Protein AF-A0A8S3Q5Y7-F1 (afdb_monomer_lite)

Sequence (179 aa):
MPSLPATKEDIELYYKTIIVAVQKADKETLPHKQFVKHIKPYWTKVVDLSHKTMQNKRSLWILNGKVHDRSDQFFADYKHAKRTFRNEMDKAYNEHIMNIANRMEESIDNDQRYVWSVLKSRRKQKTFCRELNLNGITHTNESEICEAWADHFESIFQFDSKLTNSANINLVKHEVNKI

pLDDT: mean 79.85, std 16.58, range [41.97, 98.12]

Organism: Mytilus edulis (NCBI:txid6550)

Radius of gyration: 30.97 Å; chains: 1; bounding box: 91×51×68 Å

Secondary structure (DSSP, 8-state):
-PPPPPPHHHHHHHHHHHHHHHHHHHHHHS-SS---TTS-TT--HHHHHHHHHHHHHHHHHHHTTT---TT-HHHHHHHHHHHHHHHHHHHHHHHHHHHHHHHHHHHTTT-HHHHHHHHHHHS--------EEETTEEE-SHHHHHHHHHHHHHHHHHHHHHHHHHHHHHHHHHHHT--

Structure (mmCIF, N/CA/C/O backbone):
data_AF-A0A8S3Q5Y7-F1
#
_entry.id   AF-A0A8S3Q5Y7-F1
#
loop_
_atom_site.group_PDB
_atom_site.id
_atom_site.type_symbol
_atom_site.label_atom_id
_atom_site.label_alt_id
_atom_site.label_comp_id
_atom_site.label_asym_id
_atom_site.label_entity_id
_atom_site.label_seq_id
_atom_site.pdbx_PDB_ins_code
_atom_site.Cartn_x
_atom_site.Cartn_y
_atom_site.Cartn_z
_atom_site.occupancy
_atom_site.B_iso_or_equiv
_atom_site.auth_seq_id
_atom_site.auth_comp_id
_atom_site.auth_asym_id
_atom_site.auth_atom_id
_atom_site.pdbx_PDB_model_num
ATOM 1 N N . MET A 1 1 ? 53.005 -15.159 40.718 1.00 45.38 1 MET A N 1
ATOM 2 C CA . MET A 1 1 ? 52.790 -15.957 39.494 1.00 45.38 1 MET A CA 1
ATOM 3 C C . MET A 1 1 ? 52.313 -15.006 38.403 1.00 45.38 1 MET A C 1
ATOM 5 O O . MET A 1 1 ? 51.176 -14.562 38.497 1.00 45.38 1 MET A O 1
ATOM 9 N N . PRO A 1 2 ? 53.180 -14.576 37.471 1.00 47.94 2 PRO A N 1
ATOM 10 C CA . PRO A 1 2 ? 52.787 -13.676 36.387 1.00 47.94 2 PRO A CA 1
ATOM 11 C C . PRO A 1 2 ? 51.872 -14.416 35.399 1.00 47.94 2 PRO A C 1
ATOM 13 O O . PRO A 1 2 ? 52.190 -15.526 34.978 1.00 47.94 2 PRO A O 1
ATOM 16 N N . SER A 1 3 ? 50.719 -13.828 35.074 1.00 60.50 3 SER A N 1
ATOM 17 C CA . SER A 1 3 ? 49.772 -14.373 34.097 1.00 60.50 3 SER A CA 1
ATOM 18 C C . SER A 1 3 ? 50.428 -14.461 32.721 1.00 60.50 3 SER A C 1
ATOM 20 O O . SER A 1 3 ? 50.963 -13.464 32.234 1.00 60.50 3 SER A O 1
ATOM 22 N N . LEU A 1 4 ? 50.384 -15.644 32.104 1.00 63.78 4 LEU A N 1
ATOM 23 C CA . LEU A 1 4 ? 50.840 -15.841 30.730 1.00 63.78 4 LEU A CA 1
ATOM 24 C C . LEU A 1 4 ? 50.075 -14.888 29.791 1.00 63.78 4 LEU A C 1
ATOM 26 O O . LEU A 1 4 ? 48.870 -14.698 29.979 1.00 63.78 4 LEU A O 1
ATOM 30 N N . PRO A 1 5 ? 50.751 -14.268 28.809 1.00 70.12 5 PRO A N 1
ATOM 31 C CA . PRO A 1 5 ? 50.088 -13.411 27.837 1.00 70.12 5 PRO A CA 1
ATOM 32 C C . PRO A 1 5 ? 49.097 -14.245 27.018 1.00 70.12 5 PRO A C 1
ATOM 34 O O . PRO A 1 5 ? 49.439 -15.340 26.573 1.00 70.12 5 PRO A O 1
ATOM 37 N N . ALA A 1 6 ? 47.874 -13.732 26.848 1.00 72.62 6 ALA A N 1
ATOM 38 C CA . ALA A 1 6 ? 46.832 -14.394 26.069 1.00 72.62 6 ALA A CA 1
ATOM 39 C C . ALA A 1 6 ? 47.361 -14.743 24.674 1.00 72.62 6 ALA A C 1
ATOM 41 O O . ALA A 1 6 ? 47.919 -13.883 23.981 1.00 72.62 6 ALA A O 1
ATOM 42 N N . THR A 1 7 ? 47.213 -16.006 24.280 1.00 84.69 7 THR A N 1
ATOM 43 C CA . THR A 1 7 ? 47.645 -16.449 22.957 1.00 84.69 7 THR A CA 1
ATOM 44 C C . THR A 1 7 ? 46.703 -15.885 21.896 1.00 84.69 7 THR A C 1
ATOM 46 O O . THR A 1 7 ? 45.576 -15.468 22.180 1.00 84.69 7 THR A O 1
ATOM 49 N N . LYS A 1 8 ? 47.162 -15.828 20.646 1.00 84.00 8 LYS A N 1
ATOM 50 C CA . LYS A 1 8 ? 46.342 -15.319 19.540 1.00 84.00 8 LYS A CA 1
ATOM 51 C C . LYS A 1 8 ? 45.070 -16.160 19.377 1.00 84.00 8 LYS A C 1
ATOM 53 O O . LYS A 1 8 ? 44.000 -15.622 19.098 1.00 84.00 8 LYS A O 1
ATOM 58 N N . GLU A 1 9 ? 45.189 -17.459 19.611 1.00 87.06 9 GLU A N 1
ATOM 59 C CA . GLU A 1 9 ? 44.105 -18.432 19.584 1.00 87.06 9 GLU A CA 1
ATOM 60 C C . GLU A 1 9 ? 43.045 -18.136 20.657 1.00 87.06 9 GLU A C 1
ATOM 62 O O . GLU A 1 9 ? 41.848 -18.206 20.369 1.00 87.06 9 GLU A O 1
ATOM 67 N N . ASP A 1 10 ? 43.463 -17.721 21.859 1.00 85.88 10 ASP A N 1
ATOM 68 C CA . ASP A 1 10 ? 42.548 -17.340 22.945 1.00 85.88 10 ASP A CA 1
ATOM 69 C C . ASP A 1 10 ? 41.733 -16.092 22.583 1.00 85.88 10 ASP A C 1
ATOM 71 O O . ASP A 1 10 ? 40.527 -16.020 22.839 1.00 85.88 10 ASP A O 1
ATOM 75 N N . ILE A 1 11 ? 42.375 -15.115 21.935 1.00 88.06 11 ILE A N 1
ATOM 76 C CA . ILE A 1 11 ? 41.724 -13.880 21.479 1.00 88.06 11 ILE A CA 1
ATOM 77 C C . ILE A 1 11 ? 40.699 -14.190 20.379 1.00 88.06 11 ILE A C 1
ATOM 79 O O . ILE A 1 11 ? 39.576 -13.679 20.413 1.00 88.06 11 ILE A O 1
ATOM 83 N N . GLU A 1 12 ? 41.043 -15.055 19.423 1.00 91.81 12 GLU A N 1
ATOM 84 C CA . GLU A 1 12 ? 40.123 -15.478 18.361 1.00 91.81 12 GLU A CA 1
ATOM 85 C C . GLU A 1 12 ? 38.926 -16.268 18.909 1.00 91.81 12 GLU A C 1
ATOM 87 O O . GLU A 1 12 ? 37.790 -16.074 18.459 1.00 91.81 12 GLU A O 1
ATOM 92 N N . LEU A 1 13 ? 39.152 -17.134 19.899 1.00 92.12 13 LEU A N 1
ATOM 93 C CA . LEU A 1 13 ? 38.094 -17.889 20.567 1.00 92.12 13 LEU A CA 1
ATOM 94 C C . LEU A 1 13 ? 37.147 -16.962 21.339 1.00 92.12 13 LEU A C 1
ATOM 96 O O . LEU A 1 13 ? 35.922 -17.104 21.252 1.00 92.12 13 LEU A O 1
ATOM 100 N N . TYR A 1 14 ? 37.697 -15.975 22.045 1.00 90.56 14 TYR A N 1
ATOM 101 C CA . TYR A 1 14 ? 36.917 -14.973 22.763 1.00 90.56 14 TYR A CA 1
ATOM 102 C C . TYR A 1 14 ? 36.058 -14.133 21.808 1.00 90.56 14 TYR A C 1
ATOM 104 O O . TYR A 1 14 ? 34.856 -13.967 22.026 1.00 90.56 14 TYR A O 1
ATOM 112 N N . TYR A 1 15 ? 36.633 -13.690 20.688 1.00 92.75 15 TYR A N 1
ATOM 113 C CA . TYR A 1 15 ? 35.912 -12.925 19.671 1.00 92.75 15 TYR A CA 1
ATOM 114 C C . TYR A 1 15 ? 34.752 -13.719 19.051 1.00 92.75 15 TYR A C 1
ATOM 116 O O . TYR A 1 15 ? 33.631 -13.215 18.947 1.00 92.75 15 TYR A O 1
ATOM 124 N N . LYS A 1 16 ? 34.978 -14.997 18.715 1.00 94.62 16 LYS A N 1
ATOM 125 C CA . LYS A 1 16 ? 33.915 -15.898 18.234 1.00 94.62 16 LYS A CA 1
ATOM 126 C C . LYS A 1 16 ? 32.803 -16.064 19.265 1.00 94.62 16 LYS A C 1
ATOM 128 O O . LYS A 1 16 ? 31.629 -16.050 18.901 1.00 94.62 16 LYS A O 1
ATOM 133 N N . THR A 1 17 ? 33.161 -16.178 20.539 1.00 94.88 17 THR A N 1
ATOM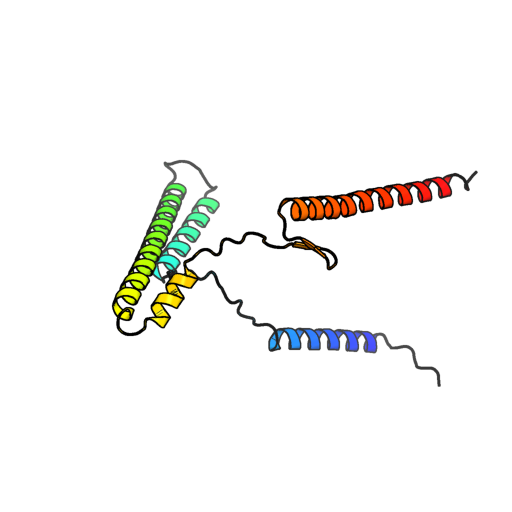 134 C CA . THR A 1 17 ? 32.196 -16.337 21.633 1.00 94.88 17 THR A CA 1
ATOM 135 C C . THR A 1 17 ? 31.299 -15.108 21.766 1.00 94.88 17 THR A C 1
ATOM 137 O O . THR A 1 17 ? 30.080 -15.253 21.868 1.00 94.88 17 THR A O 1
ATOM 140 N N . ILE A 1 18 ? 31.869 -13.901 21.674 1.00 93.56 18 ILE A N 1
ATOM 141 C CA . ILE A 1 18 ? 31.097 -12.650 21.673 1.00 93.56 18 ILE A CA 1
ATOM 142 C C . ILE A 1 18 ? 30.137 -12.610 20.482 1.00 93.56 18 ILE A C 1
ATOM 144 O O . ILE A 1 18 ? 28.954 -12.337 20.668 1.00 93.56 18 ILE A O 1
ATOM 148 N N . ILE A 1 19 ? 30.611 -12.921 19.271 1.00 95.25 19 ILE A N 1
ATOM 149 C CA . ILE A 1 19 ? 29.763 -12.912 18.069 1.00 95.25 19 ILE A CA 1
ATOM 150 C C . ILE A 1 19 ? 28.587 -13.877 18.223 1.00 95.25 19 ILE A C 1
ATOM 152 O O . ILE A 1 19 ? 27.448 -13.500 17.952 1.00 95.25 19 ILE A O 1
ATOM 156 N N . VAL A 1 20 ? 28.841 -15.104 18.682 1.00 96.12 20 VAL A N 1
ATOM 157 C CA . VAL A 1 20 ? 27.791 -16.111 18.879 1.00 96.12 20 VAL A CA 1
ATOM 158 C C . VAL A 1 20 ? 26.788 -15.655 19.937 1.00 96.12 20 VAL A C 1
ATOM 160 O O . VAL A 1 20 ? 25.584 -15.795 19.728 1.00 96.12 20 VAL A O 1
ATOM 163 N N . ALA A 1 21 ? 27.254 -15.075 21.045 1.00 92.62 21 ALA A N 1
ATOM 164 C CA . ALA A 1 21 ? 26.382 -14.560 22.096 1.00 92.62 21 ALA A CA 1
ATOM 165 C C . ALA A 1 21 ? 25.489 -13.416 21.590 1.00 92.62 21 ALA A C 1
ATOM 167 O O . ALA A 1 21 ? 24.285 -13.425 21.842 1.00 92.62 21 ALA A O 1
ATOM 168 N N . VAL A 1 22 ? 26.049 -12.480 20.818 1.00 91.12 22 VAL A N 1
ATOM 169 C CA . VAL A 1 22 ? 25.299 -11.369 20.213 1.00 91.12 22 VAL A CA 1
ATOM 170 C C . VAL A 1 22 ? 24.288 -11.881 19.189 1.00 91.12 22 VAL A C 1
ATOM 172 O O . VAL A 1 22 ? 23.128 -11.489 19.238 1.00 91.12 22 VAL A O 1
ATOM 175 N N . GLN A 1 23 ? 24.676 -12.802 18.304 1.00 92.56 23 GLN A N 1
ATOM 176 C CA . GLN A 1 23 ? 23.765 -13.397 17.316 1.00 92.56 23 GLN A CA 1
ATOM 177 C C . GLN A 1 23 ? 22.643 -14.211 17.966 1.00 92.56 23 GLN A C 1
ATOM 179 O O . GLN A 1 23 ? 21.524 -14.252 17.456 1.00 92.56 23 GLN A O 1
ATOM 184 N N . LYS A 1 24 ? 22.931 -14.885 19.082 1.00 92.19 24 LYS A N 1
ATOM 185 C CA . LYS A 1 24 ? 21.926 -15.609 19.858 1.00 92.19 24 LYS A CA 1
ATOM 186 C C . LYS A 1 24 ? 20.948 -14.640 20.523 1.00 92.19 24 LYS A C 1
ATOM 188 O O . LYS A 1 24 ? 19.743 -14.821 20.382 1.00 92.19 24 LYS A O 1
ATOM 193 N N . ALA A 1 25 ? 21.456 -13.589 21.167 1.00 88.44 25 ALA A N 1
ATOM 194 C CA . ALA A 1 25 ? 20.631 -12.552 21.775 1.00 88.44 25 ALA A CA 1
ATOM 195 C C . ALA A 1 25 ? 19.759 -11.835 20.733 1.00 88.44 25 ALA A C 1
ATOM 197 O O . ALA A 1 25 ? 18.569 -11.652 20.965 1.00 88.44 25 ALA A O 1
ATOM 198 N N . ASP A 1 26 ? 20.307 -11.504 19.563 1.00 86.88 26 ASP A N 1
ATOM 199 C CA . ASP A 1 26 ? 19.572 -10.926 18.432 1.00 86.88 26 ASP A CA 1
ATOM 200 C C . ASP A 1 26 ? 18.404 -11.825 17.997 1.00 86.88 26 ASP A C 1
ATOM 202 O O . ASP A 1 26 ? 17.258 -11.383 17.909 1.00 86.88 26 ASP A O 1
ATOM 206 N N . LYS A 1 27 ? 18.665 -13.128 17.830 1.00 83.12 27 LYS A N 1
ATOM 207 C CA . LYS A 1 27 ? 17.635 -14.108 17.463 1.00 83.12 27 LYS A CA 1
ATOM 208 C C . LYS A 1 27 ? 16.535 -14.256 18.513 1.00 83.12 27 LYS A C 1
ATOM 210 O O . LYS A 1 27 ? 15.379 -14.423 18.130 1.00 83.12 27 LYS A O 1
ATOM 215 N N . GLU A 1 28 ? 16.886 -14.236 19.794 1.00 86.94 28 GLU A N 1
ATOM 216 C CA . GLU A 1 28 ? 15.965 -14.534 20.899 1.00 86.94 28 GLU A CA 1
ATOM 217 C C . GLU A 1 28 ? 15.197 -13.306 21.405 1.00 86.94 28 GLU A C 1
ATOM 219 O O . GLU A 1 28 ? 14.054 -13.439 21.837 1.00 86.94 28 GLU A O 1
ATOM 224 N N . THR A 1 29 ? 15.801 -12.116 21.362 1.00 81.31 29 THR A N 1
ATOM 225 C CA . THR A 1 29 ? 15.253 -10.915 22.017 1.00 81.31 29 THR A CA 1
ATOM 226 C C . THR A 1 29 ? 14.661 -9.905 21.049 1.00 81.31 29 THR A C 1
ATOM 228 O O . THR A 1 29 ? 13.729 -9.190 21.426 1.00 81.31 29 THR A O 1
ATOM 231 N N . LEU A 1 30 ? 15.153 -9.835 19.807 1.00 73.56 30 LEU A N 1
ATOM 232 C CA . LEU A 1 30 ? 14.620 -8.875 18.854 1.00 73.56 30 LEU A CA 1
ATOM 233 C C . LEU A 1 30 ? 13.392 -9.452 18.140 1.00 73.56 30 LEU A C 1
ATOM 235 O O . LEU A 1 30 ? 13.442 -10.542 17.564 1.00 73.56 30 LEU A O 1
ATOM 239 N N . PRO A 1 31 ? 12.260 -8.729 18.128 1.00 70.31 31 PRO A N 1
ATOM 240 C CA . PRO A 1 31 ? 11.120 -9.118 17.321 1.00 70.31 31 PRO A CA 1
ATOM 241 C C . PRO A 1 31 ? 11.480 -9.007 15.830 1.00 70.31 31 PRO A C 1
ATOM 243 O O . PRO A 1 31 ? 11.449 -7.927 15.245 1.00 70.31 31 PRO A O 1
ATOM 246 N N . HIS A 1 32 ? 11.760 -10.148 15.186 1.00 65.81 32 HIS A N 1
ATOM 247 C CA . HIS A 1 32 ? 12.079 -10.240 13.745 1.00 65.81 32 HIS A CA 1
ATOM 248 C C . HIS A 1 32 ? 10.946 -9.781 12.823 1.00 65.81 32 HIS A C 1
ATOM 250 O O . HIS A 1 32 ? 11.147 -9.548 11.632 1.00 65.81 32 HIS A O 1
ATOM 256 N N . LYS A 1 33 ? 9.730 -9.652 13.360 1.00 62.78 33 LYS A N 1
ATOM 257 C CA . LYS A 1 33 ? 8.604 -9.025 12.673 1.00 62.78 33 LYS A CA 1
ATOM 258 C C . LYS A 1 33 ? 8.385 -7.648 13.271 1.00 62.78 33 LYS A C 1
ATOM 260 O O . LYS A 1 33 ? 7.814 -7.514 14.350 1.00 62.78 33 LYS A O 1
ATOM 265 N N . GLN A 1 34 ? 8.804 -6.624 12.535 1.00 59.00 34 GLN A N 1
ATOM 266 C CA . GLN A 1 34 ? 8.395 -5.259 12.829 1.00 59.00 34 GLN A CA 1
ATOM 267 C C . GLN A 1 34 ? 6.863 -5.198 12.825 1.00 59.00 34 GLN A C 1
ATOM 269 O O . GLN A 1 34 ? 6.215 -5.678 11.890 1.00 59.00 34 GLN A O 1
ATOM 274 N N . PHE A 1 35 ? 6.272 -4.607 13.866 1.00 52.03 35 PHE A N 1
ATOM 275 C CA . PHE A 1 35 ? 4.875 -4.195 13.819 1.00 52.03 35 PHE A CA 1
ATOM 276 C C . PHE A 1 35 ? 4.734 -3.205 12.668 1.00 52.03 35 PHE A C 1
ATOM 278 O O . PHE A 1 35 ? 5.153 -2.050 12.763 1.00 52.03 35 PHE A O 1
ATOM 285 N N . VAL A 1 36 ? 4.158 -3.655 11.556 1.00 58.44 36 VAL A N 1
ATOM 286 C CA . VAL A 1 36 ? 3.886 -2.763 10.439 1.00 58.44 36 VAL A CA 1
ATOM 287 C C . VAL A 1 36 ? 2.622 -1.990 10.789 1.00 58.44 36 VAL A C 1
ATOM 289 O O . VAL A 1 36 ? 1.528 -2.295 10.319 1.00 58.44 36 VAL A O 1
ATOM 292 N N . LYS A 1 37 ? 2.789 -0.938 11.600 1.00 47.25 37 LYS A N 1
ATOM 293 C CA . LYS A 1 37 ? 1.760 0.067 11.930 1.00 47.25 37 LYS A CA 1
ATOM 294 C C . LYS A 1 37 ? 1.043 0.609 10.681 1.00 47.25 37 LYS A C 1
ATOM 296 O O . LYS A 1 37 ? -0.024 1.206 10.777 1.00 47.25 37 LYS A O 1
ATOM 301 N N . HIS A 1 38 ? 1.658 0.414 9.516 1.00 51.25 38 HIS A N 1
ATOM 302 C CA . HIS A 1 38 ? 1.298 0.944 8.209 1.00 51.25 38 HIS A CA 1
ATOM 303 C C . HIS A 1 38 ? 0.769 -0.104 7.225 1.00 51.25 38 HIS A C 1
ATOM 305 O O . HIS A 1 38 ? 0.575 0.253 6.061 1.00 51.25 38 HIS A O 1
ATOM 311 N N . ILE A 1 39 ? 0.514 -1.361 7.629 1.00 62.56 39 ILE A N 1
ATOM 312 C CA . ILE A 1 39 ? -0.364 -2.212 6.814 1.00 62.56 39 ILE A CA 1
ATOM 313 C C . ILE A 1 39 ? -1.736 -1.586 6.966 1.00 62.56 39 ILE A C 1
ATOM 315 O O . ILE A 1 39 ? -2.469 -1.828 7.922 1.00 62.56 39 ILE A O 1
ATOM 319 N N . LYS A 1 40 ? -2.009 -0.667 6.042 1.00 76.50 40 LYS 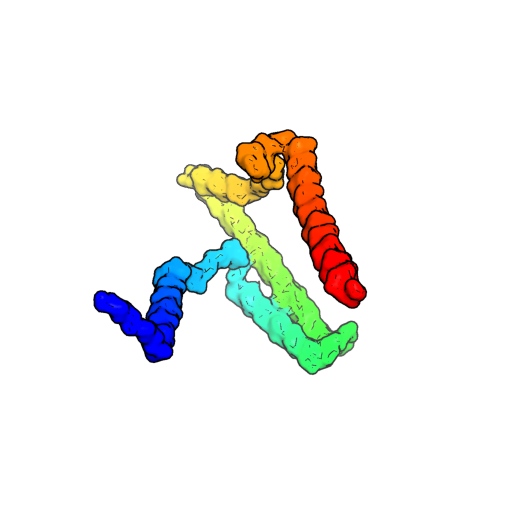A N 1
ATOM 320 C CA . LYS A 1 40 ? -3.309 -0.074 5.801 1.00 76.50 40 LYS A CA 1
ATOM 321 C C . LYS A 1 40 ? -4.314 -1.219 5.941 1.00 76.50 40 LYS A C 1
ATOM 323 O O . LYS A 1 40 ? -4.202 -2.169 5.174 1.00 76.50 40 LYS A O 1
ATOM 328 N N . PRO A 1 41 ? -5.244 -1.187 6.911 1.00 81.62 41 PRO A N 1
ATOM 329 C CA . PRO A 1 41 ? -6.159 -2.310 7.140 1.00 81.62 41 PRO A CA 1
ATOM 330 C C . PRO A 1 41 ? -6.987 -2.658 5.895 1.00 81.62 41 PRO A C 1
ATOM 332 O O . PRO A 1 41 ? -7.478 -3.768 5.745 1.00 81.62 41 PRO A O 1
ATOM 335 N N . TYR A 1 42 ? -7.098 -1.688 4.987 1.00 86.69 42 TYR A N 1
ATOM 336 C CA . TYR A 1 42 ? -7.701 -1.784 3.668 1.00 86.69 42 TYR A CA 1
ATOM 337 C C . TYR A 1 42 ? -6.763 -2.309 2.563 1.00 86.69 42 TYR A C 1
ATOM 339 O O . TYR A 1 42 ? -7.106 -2.247 1.387 1.00 86.69 42 TYR A O 1
ATOM 347 N N . TRP A 1 43 ? -5.569 -2.813 2.884 1.00 90.81 43 TRP A N 1
ATOM 348 C CA . TRP A 1 43 ? -4.668 -3.432 1.909 1.00 90.81 43 TRP A CA 1
ATOM 349 C C . TRP A 1 43 ? -5.159 -4.841 1.567 1.00 90.81 43 TRP A C 1
ATOM 351 O O . TRP A 1 43 ? -4.696 -5.848 2.103 1.00 90.81 43 TRP A O 1
ATOM 361 N N . THR A 1 44 ? -6.163 -4.906 0.699 1.00 91.25 44 THR A N 1
ATOM 362 C CA . THR A 1 44 ? -6.779 -6.161 0.266 1.00 91.25 44 THR A CA 1
ATOM 363 C C . THR A 1 44 ? -5.891 -6.907 -0.735 1.00 91.25 44 THR A C 1
ATOM 365 O O . THR A 1 44 ? -4.966 -6.347 -1.326 1.00 91.25 44 THR A O 1
ATOM 368 N N . LYS A 1 45 ? -6.201 -8.185 -0.996 1.00 92.69 45 LYS A N 1
ATOM 369 C CA . LYS A 1 45 ? -5.528 -8.968 -2.052 1.00 92.69 45 LYS A CA 1
ATOM 370 C C . LYS A 1 45 ? -5.655 -8.318 -3.439 1.00 92.69 45 LYS A C 1
ATOM 372 O O . LYS A 1 45 ? -4.756 -8.461 -4.259 1.00 92.69 45 LYS A O 1
ATOM 377 N N . VAL A 1 46 ? -6.748 -7.591 -3.689 1.00 94.75 46 VAL A N 1
ATOM 378 C CA . VAL A 1 46 ? -6.988 -6.861 -4.947 1.00 94.75 46 VAL A CA 1
ATOM 379 C C . VAL A 1 46 ? -6.029 -5.674 -5.076 1.00 94.75 46 VAL A C 1
ATOM 381 O O . VAL A 1 46 ? -5.387 -5.490 -6.113 1.00 94.75 46 VAL A O 1
ATOM 384 N N . VAL A 1 47 ? -5.859 -4.911 -3.994 1.00 94.75 47 VAL A N 1
ATOM 385 C CA . VAL A 1 47 ? -4.869 -3.829 -3.915 1.00 94.75 47 VAL A CA 1
ATOM 386 C C . VAL A 1 47 ? -3.451 -4.377 -4.094 1.00 94.75 47 VAL A C 1
ATOM 388 O O . VAL A 1 47 ? -2.674 -3.824 -4.869 1.00 94.75 47 VAL A O 1
ATOM 391 N N . ASP A 1 48 ? -3.119 -5.499 -3.453 1.00 94.12 48 ASP A N 1
ATOM 392 C CA . ASP A 1 48 ? -1.806 -6.136 -3.599 1.00 94.12 48 ASP A CA 1
ATOM 393 C C . ASP A 1 48 ? -1.532 -6.596 -5.042 1.00 94.12 48 ASP A C 1
ATOM 395 O O . ASP A 1 48 ? -0.465 -6.330 -5.602 1.00 94.12 48 ASP A O 1
ATOM 399 N N . LEU A 1 49 ? -2.516 -7.232 -5.685 1.00 97.06 49 LEU A N 1
ATOM 400 C CA . LEU A 1 49 ? -2.416 -7.671 -7.076 1.00 97.06 49 LEU A CA 1
ATOM 401 C C . LEU A 1 49 ? -2.234 -6.487 -8.036 1.00 97.06 49 LEU A C 1
ATOM 403 O O . LEU A 1 49 ? -1.372 -6.525 -8.920 1.00 97.06 49 LEU A O 1
ATOM 407 N N . SER A 1 50 ? -3.015 -5.419 -7.859 1.00 96.88 50 SER A N 1
ATOM 408 C CA . SER A 1 50 ? -2.898 -4.213 -8.687 1.00 96.88 50 SER A CA 1
ATOM 409 C C . SER A 1 50 ? -1.570 -3.481 -8.457 1.00 96.88 50 SER A C 1
ATOM 411 O O . SER A 1 50 ? -0.962 -3.009 -9.420 1.00 96.88 50 SER A O 1
ATOM 413 N N . HIS A 1 51 ? -1.051 -3.470 -7.225 1.00 96.88 51 HIS A N 1
ATOM 414 C CA . HIS A 1 51 ? 0.274 -2.943 -6.900 1.00 96.88 51 HIS A CA 1
ATOM 415 C C . HIS A 1 51 ? 1.388 -3.719 -7.615 1.00 96.88 51 HIS A C 1
ATOM 417 O O . HIS A 1 51 ? 2.215 -3.112 -8.299 1.00 96.88 51 HIS A O 1
ATOM 423 N N . LYS A 1 52 ? 1.379 -5.056 -7.531 1.00 97.25 52 LYS A N 1
ATOM 424 C CA . LYS A 1 52 ? 2.330 -5.927 -8.247 1.00 97.25 52 LYS A CA 1
ATOM 425 C C . LYS A 1 52 ? 2.260 -5.716 -9.757 1.00 97.25 52 LYS A C 1
ATOM 427 O O . LYS A 1 52 ? 3.286 -5.566 -10.413 1.00 97.25 52 LYS A O 1
ATOM 432 N N . THR A 1 53 ? 1.050 -5.616 -10.303 1.00 98.06 53 THR A N 1
ATOM 433 C CA . THR A 1 53 ? 0.833 -5.339 -11.730 1.00 98.06 53 THR A CA 1
ATOM 434 C C . THR A 1 53 ? 1.432 -3.991 -12.135 1.00 98.06 53 THR A C 1
ATOM 436 O O . THR A 1 53 ? 2.163 -3.909 -13.122 1.00 98.06 53 THR A O 1
ATOM 439 N N . MET A 1 54 ? 1.190 -2.935 -11.351 1.00 98.06 54 MET A N 1
ATOM 440 C CA . MET A 1 54 ? 1.785 -1.615 -11.574 1.00 98.06 54 MET A CA 1
ATOM 441 C C . MET A 1 54 ? 3.317 -1.666 -11.519 1.00 98.06 54 MET A C 1
ATOM 443 O O . MET A 1 54 ? 3.969 -1.068 -12.377 1.00 98.06 54 MET A O 1
ATOM 447 N N . GLN A 1 55 ? 3.899 -2.368 -10.542 1.00 98.00 55 GLN A N 1
ATOM 448 C CA . GLN A 1 55 ? 5.351 -2.527 -10.438 1.00 98.00 55 GLN A CA 1
ATOM 449 C C . GLN A 1 55 ? 5.932 -3.250 -11.655 1.00 98.00 55 GLN A C 1
ATOM 451 O O . GLN A 1 55 ? 6.883 -2.751 -12.250 1.00 98.00 55 GLN A O 1
ATOM 456 N N . ASN A 1 56 ? 5.313 -4.347 -12.092 1.00 98.12 56 ASN A N 1
ATOM 457 C CA . ASN A 1 56 ? 5.747 -5.093 -13.273 1.00 98.12 56 ASN A CA 1
ATOM 458 C C . ASN A 1 56 ? 5.714 -4.222 -14.535 1.00 98.12 56 ASN A C 1
ATOM 460 O O . ASN A 1 56 ? 6.699 -4.153 -15.269 1.00 98.12 56 ASN A O 1
ATOM 464 N N . LYS A 1 57 ? 4.615 -3.490 -14.763 1.00 97.88 57 LYS A N 1
ATOM 465 C CA . LYS A 1 57 ? 4.504 -2.569 -15.905 1.00 97.88 57 LYS A CA 1
ATOM 466 C C . LYS A 1 57 ? 5.513 -1.421 -15.824 1.00 97.88 57 LYS A C 1
ATOM 468 O O . LYS A 1 57 ? 6.075 -1.038 -16.845 1.00 97.88 57 LYS A O 1
ATOM 473 N N . ARG A 1 58 ? 5.809 -0.914 -14.621 1.00 97.62 58 ARG A N 1
ATOM 474 C CA . ARG A 1 58 ? 6.874 0.080 -14.411 1.00 97.62 58 ARG A CA 1
ATOM 475 C C . ARG A 1 58 ? 8.244 -0.479 -14.790 1.00 97.62 58 ARG A C 1
ATOM 477 O O . ARG A 1 58 ? 9.010 0.227 -15.437 1.00 97.62 58 ARG A O 1
ATOM 484 N N . SER A 1 59 ? 8.553 -1.711 -14.394 1.00 97.88 59 SER A N 1
ATOM 485 C CA . SER A 1 59 ? 9.818 -2.368 -14.739 1.00 97.88 59 SER A CA 1
ATOM 486 C C . SER A 1 59 ? 9.959 -2.552 -16.247 1.00 97.88 59 SER A C 1
ATOM 488 O O . SER A 1 59 ? 10.999 -2.205 -16.795 1.00 97.88 59 SER A O 1
ATOM 490 N N . LEU A 1 60 ? 8.900 -2.997 -16.934 1.00 97.25 60 LEU A N 1
ATOM 491 C CA . LEU A 1 60 ? 8.891 -3.103 -18.397 1.00 97.25 60 LEU A CA 1
ATOM 492 C C . LEU A 1 60 ? 9.109 -1.746 -19.074 1.00 97.25 60 LEU A C 1
ATOM 494 O O . LEU A 1 60 ? 9.921 -1.645 -19.985 1.00 97.25 60 LEU A O 1
ATOM 498 N N . TRP A 1 61 ? 8.449 -0.687 -18.605 1.00 97.44 61 TRP A N 1
ATOM 499 C CA . TRP A 1 61 ? 8.664 0.662 -19.132 1.00 97.44 61 TRP A CA 1
ATOM 500 C C . TRP A 1 61 ? 10.106 1.157 -18.940 1.00 97.44 61 TRP A C 1
ATOM 502 O O . TRP A 1 61 ? 10.677 1.759 -19.845 1.00 97.44 61 TRP A O 1
ATOM 512 N N . ILE A 1 62 ? 10.726 0.864 -17.793 1.00 96.81 62 ILE A N 1
ATOM 513 C CA . ILE A 1 62 ? 12.134 1.207 -17.538 1.00 96.81 62 ILE A CA 1
ATOM 514 C C . ILE A 1 62 ? 13.072 0.419 -18.456 1.00 96.81 62 ILE A C 1
ATOM 516 O O . ILE A 1 62 ? 13.988 1.009 -19.020 1.00 96.81 62 ILE A O 1
ATOM 520 N N . LEU A 1 63 ? 12.830 -0.884 -18.630 1.00 96.12 63 LEU A N 1
ATOM 521 C CA . LEU A 1 63 ? 13.614 -1.736 -19.531 1.00 96.12 63 LEU A CA 1
ATOM 522 C C . LEU A 1 63 ? 13.555 -1.244 -20.984 1.00 96.12 63 LEU A C 1
ATOM 524 O O . LEU A 1 63 ? 14.552 -1.318 -21.689 1.00 96.12 63 LEU A O 1
ATOM 528 N N . ASN A 1 64 ? 12.426 -0.671 -21.402 1.00 93.62 64 ASN A N 1
ATOM 529 C CA . ASN A 1 64 ? 12.239 -0.084 -22.732 1.00 93.62 64 ASN A CA 1
ATOM 530 C C . ASN A 1 64 ? 12.720 1.377 -22.831 1.00 93.62 64 ASN A C 1
ATOM 532 O O . ASN A 1 64 ? 12.232 2.152 -23.647 1.00 93.62 64 ASN A O 1
ATOM 536 N N . GLY A 1 65 ? 13.664 1.791 -21.982 1.00 94.88 65 GLY A N 1
ATOM 537 C CA . GLY A 1 65 ? 14.299 3.107 -22.079 1.00 94.88 65 GLY A CA 1
ATOM 538 C C . GLY A 1 65 ? 13.485 4.258 -21.491 1.00 94.88 65 GLY A C 1
ATOM 539 O O . GLY A 1 65 ? 13.871 5.414 -21.653 1.00 94.88 65 GLY A O 1
ATOM 540 N N . LYS A 1 66 ? 12.391 3.968 -20.768 1.00 92.19 66 LYS A N 1
ATOM 541 C CA . LYS A 1 66 ? 11.599 4.970 -20.039 1.00 92.19 66 LYS A CA 1
ATOM 542 C C . LYS A 1 66 ? 11.110 6.101 -20.959 1.00 92.19 66 LYS A C 1
ATOM 544 O O . LYS A 1 66 ? 11.125 7.276 -20.592 1.00 92.19 66 LYS A O 1
ATOM 549 N N . VAL A 1 67 ? 10.682 5.749 -22.167 1.00 94.00 67 VAL A N 1
ATOM 550 C CA . VAL A 1 67 ? 10.201 6.721 -23.154 1.00 94.00 67 VAL A CA 1
ATOM 551 C C . VAL A 1 67 ? 8.938 7.407 -22.623 1.00 94.00 67 VAL A C 1
ATOM 553 O O . VAL A 1 67 ? 8.057 6.772 -22.050 1.00 94.00 67 VAL A O 1
ATOM 556 N N . HIS A 1 68 ? 8.870 8.730 -22.751 1.00 90.56 68 HIS A N 1
ATOM 557 C CA . HIS A 1 68 ? 7.785 9.558 -22.212 1.00 90.56 68 HIS A CA 1
ATOM 558 C C . HIS A 1 68 ? 6.784 9.988 -23.296 1.00 90.56 68 HIS A C 1
ATOM 560 O O . HIS A 1 68 ? 6.205 11.072 -23.221 1.00 90.56 68 HIS A O 1
ATOM 566 N N . ASP A 1 69 ? 6.588 9.141 -24.301 1.00 90.44 69 ASP A N 1
ATOM 567 C CA . ASP A 1 69 ? 5.677 9.395 -25.409 1.00 90.44 69 ASP A CA 1
ATOM 568 C C . ASP A 1 69 ? 4.315 8.730 -25.162 1.00 90.44 69 ASP A C 1
ATOM 570 O O . ASP A 1 69 ? 4.230 7.635 -24.612 1.00 90.44 69 ASP A O 1
ATOM 574 N N . ARG A 1 70 ? 3.227 9.394 -25.558 1.00 82.75 70 ARG A N 1
ATOM 575 C CA . ARG A 1 70 ? 1.868 8.848 -25.426 1.00 82.75 70 ARG A CA 1
ATOM 576 C C . ARG A 1 70 ? 1.584 7.735 -26.432 1.00 82.75 70 ARG A C 1
ATOM 578 O O . ARG A 1 70 ? 0.692 6.937 -26.161 1.00 82.75 70 ARG A O 1
ATOM 585 N N . SER A 1 71 ? 2.320 7.681 -27.541 1.00 90.00 71 SER A N 1
ATOM 586 C CA . SER A 1 71 ? 2.275 6.570 -28.500 1.00 90.00 71 SER A CA 1
ATOM 587 C C . SER A 1 71 ? 2.977 5.313 -27.993 1.00 90.00 71 SER A C 1
ATOM 589 O O . SER A 1 71 ? 2.716 4.231 -28.513 1.00 90.00 71 SER A O 1
ATOM 591 N N . ASP A 1 72 ? 3.865 5.435 -27.000 1.00 93.25 72 ASP A N 1
ATOM 592 C CA . ASP A 1 72 ? 4.587 4.287 -26.461 1.00 93.25 72 ASP A CA 1
ATOM 593 C C . ASP A 1 72 ? 3.662 3.407 -25.608 1.00 93.25 72 ASP A C 1
ATOM 595 O O . ASP A 1 72 ? 3.118 3.829 -24.579 1.00 93.25 72 ASP A O 1
ATOM 599 N N . GLN A 1 73 ? 3.524 2.147 -26.022 1.00 95.44 73 GLN A N 1
ATOM 600 C CA . GLN A 1 73 ? 2.660 1.178 -25.359 1.00 95.44 73 GLN A CA 1
ATOM 601 C C . GLN A 1 73 ? 3.117 0.902 -23.922 1.00 95.44 73 GLN A C 1
ATOM 603 O O . GLN A 1 73 ? 2.279 0.767 -23.029 1.00 95.44 73 GLN A O 1
ATOM 608 N N . PHE A 1 74 ? 4.429 0.854 -23.657 1.00 95.94 74 PHE A N 1
ATOM 609 C CA . PHE A 1 74 ? 4.939 0.558 -22.315 1.00 95.94 74 PHE A CA 1
ATOM 610 C C . PHE A 1 74 ? 4.649 1.695 -21.333 1.00 95.94 74 PHE A C 1
ATOM 612 O O . PHE A 1 74 ? 4.240 1.447 -20.190 1.00 95.94 74 PHE A O 1
ATOM 619 N N . PHE A 1 75 ? 4.802 2.945 -21.776 1.00 95.88 75 PHE A N 1
ATOM 620 C CA . PHE A 1 75 ? 4.397 4.113 -21.006 1.00 95.88 75 PHE A CA 1
ATOM 621 C C . PHE A 1 75 ? 2.886 4.126 -20.746 1.00 95.88 75 PHE A C 1
ATOM 623 O O . PHE A 1 75 ? 2.468 4.285 -19.592 1.00 95.88 75 PHE A O 1
ATOM 630 N N . ALA A 1 76 ? 2.063 3.922 -21.778 1.00 96.25 76 ALA A N 1
ATOM 631 C CA . ALA A 1 76 ? 0.606 3.900 -21.656 1.00 96.25 76 ALA A CA 1
ATOM 632 C C . ALA A 1 76 ? 0.128 2.817 -20.670 1.00 96.25 76 ALA A C 1
ATOM 634 O O . ALA A 1 76 ? -0.629 3.119 -19.739 1.00 96.25 76 ALA A O 1
ATOM 635 N N . ASP A 1 77 ? 0.649 1.595 -20.797 1.00 96.50 77 ASP A N 1
ATOM 636 C CA . ASP A 1 77 ? 0.363 0.460 -19.916 1.00 96.50 77 ASP A CA 1
ATOM 637 C C . ASP A 1 77 ? 0.702 0.761 -18.455 1.00 96.50 77 ASP A C 1
ATOM 639 O O . ASP A 1 77 ? -0.102 0.519 -17.550 1.00 96.50 77 ASP A O 1
ATOM 643 N N . TYR A 1 78 ? 1.893 1.311 -18.200 1.00 97.44 78 TYR A N 1
ATOM 644 C CA . TYR A 1 78 ? 2.301 1.687 -16.851 1.00 97.44 78 TYR A CA 1
ATOM 645 C C . TYR A 1 78 ? 1.387 2.775 -16.275 1.00 97.44 78 TYR A C 1
ATOM 647 O O . TYR A 1 78 ? 0.961 2.688 -15.118 1.00 97.44 78 TYR A O 1
ATOM 655 N N . LYS A 1 79 ? 1.048 3.801 -17.061 1.00 97.00 79 LYS A N 1
ATOM 656 C CA . LYS A 1 79 ? 0.159 4.884 -16.619 1.00 97.00 79 LYS A CA 1
ATOM 657 C C . LYS A 1 79 ? -1.247 4.376 -16.320 1.00 97.00 79 LYS A C 1
ATOM 659 O O . LYS A 1 79 ? -1.827 4.818 -15.323 1.00 97.00 79 LYS A O 1
ATOM 664 N N . HIS A 1 80 ? -1.759 3.450 -17.126 1.00 97.38 80 HIS A N 1
ATOM 665 C CA . HIS A 1 80 ? -3.025 2.775 -16.878 1.00 97.38 80 HIS A CA 1
ATOM 666 C C . HIS A 1 80 ? -2.962 1.964 -15.579 1.00 97.38 80 HIS A C 1
ATOM 668 O O . HIS A 1 80 ? -3.733 2.235 -14.662 1.00 97.38 80 HIS A O 1
ATOM 674 N N . ALA A 1 81 ? -1.974 1.075 -15.427 1.00 97.81 81 ALA A N 1
ATOM 675 C CA . ALA A 1 81 ? -1.805 0.261 -14.221 1.00 97.81 81 ALA A CA 1
ATOM 676 C C . ALA A 1 81 ? -1.646 1.113 -12.948 1.00 97.81 81 ALA A C 1
ATOM 678 O O . ALA A 1 81 ? -2.224 0.803 -11.908 1.00 97.81 81 ALA A O 1
ATOM 679 N N . LYS A 1 82 ? -0.931 2.244 -13.030 1.00 97.56 82 LYS A N 1
ATOM 680 C CA . LYS A 1 82 ? -0.812 3.213 -11.929 1.00 97.56 82 LYS A CA 1
ATOM 681 C C . LYS A 1 82 ? -2.146 3.876 -11.585 1.00 97.56 82 LYS A C 1
ATOM 683 O O . LYS A 1 82 ? -2.395 4.177 -10.419 1.00 97.56 82 LYS A O 1
ATOM 688 N N . ARG A 1 83 ? -2.996 4.165 -12.576 1.00 98.00 83 ARG A N 1
ATOM 689 C CA . ARG A 1 83 ? -4.349 4.685 -12.333 1.00 98.00 83 ARG A CA 1
ATOM 690 C C . ARG A 1 83 ? -5.218 3.615 -11.677 1.00 98.00 83 ARG A C 1
ATOM 692 O O . ARG A 1 83 ? -5.810 3.918 -10.651 1.00 98.00 83 ARG A O 1
ATOM 699 N N . THR A 1 84 ? -5.220 2.391 -12.197 1.00 97.88 84 THR A N 1
ATOM 700 C CA . THR A 1 84 ? -5.963 1.263 -11.620 1.00 97.88 84 THR A CA 1
ATOM 701 C C . THR A 1 84 ? -5.584 1.027 -10.162 1.00 97.88 84 THR A C 1
ATOM 703 O O . THR A 1 84 ? -6.463 1.009 -9.313 1.00 97.88 84 THR A O 1
ATOM 706 N N . PHE A 1 85 ? -4.287 0.957 -9.844 1.00 97.62 85 PHE A N 1
ATOM 707 C CA . PHE A 1 85 ? -3.825 0.801 -8.461 1.00 97.62 85 PHE A CA 1
ATOM 708 C C . PHE A 1 85 ? -4.347 1.910 -7.532 1.00 97.62 85 PHE A C 1
ATOM 710 O O . PHE A 1 85 ? -4.784 1.623 -6.422 1.00 97.62 85 PHE A O 1
ATOM 717 N N . ARG A 1 86 ? -4.342 3.175 -7.977 1.00 96.81 86 ARG A N 1
ATOM 718 C CA . ARG A 1 86 ? -4.897 4.282 -7.177 1.00 96.81 86 ARG A CA 1
ATOM 719 C C . ARG A 1 86 ? -6.399 4.135 -6.953 1.00 96.81 86 ARG A C 1
ATOM 721 O O . ARG A 1 86 ? -6.844 4.287 -5.826 1.00 96.81 86 ARG A O 1
ATOM 728 N N . ASN A 1 87 ? -7.148 3.778 -7.992 1.00 97.38 87 ASN A N 1
ATOM 729 C CA . ASN A 1 87 ? -8.590 3.580 -7.877 1.00 97.38 87 ASN A CA 1
ATOM 730 C C . ASN A 1 87 ? -8.929 2.433 -6.909 1.00 97.38 87 ASN A C 1
ATOM 732 O O . ASN A 1 87 ? -9.817 2.586 -6.078 1.00 97.38 87 ASN A O 1
ATOM 736 N N . GLU A 1 88 ? -8.202 1.312 -6.975 1.00 96.69 88 GLU A N 1
ATOM 737 C CA . GLU A 1 88 ? -8.382 0.189 -6.041 1.00 96.69 88 GLU A CA 1
ATOM 738 C C . GLU A 1 88 ? -8.004 0.569 -4.604 1.00 96.69 88 GLU A C 1
ATOM 740 O O . GLU A 1 88 ? -8.681 0.178 -3.657 1.00 96.69 88 GLU A O 1
ATOM 745 N N . MET A 1 89 ? -6.955 1.377 -4.427 1.00 94.62 89 MET A N 1
ATOM 746 C CA . MET A 1 89 ? -6.577 1.928 -3.122 1.00 94.62 89 MET A CA 1
ATOM 747 C C . MET A 1 89 ? -7.670 2.820 -2.530 1.00 94.62 89 MET A C 1
ATOM 749 O O . MET A 1 89 ? -8.003 2.668 -1.353 1.00 94.62 89 MET A O 1
ATOM 753 N N . ASP A 1 90 ? -8.223 3.731 -3.330 1.00 94.88 90 ASP A N 1
ATOM 754 C CA . ASP A 1 90 ? -9.282 4.646 -2.901 1.00 94.88 90 ASP A CA 1
ATOM 755 C C . ASP A 1 90 ? -10.567 3.876 -2.584 1.00 94.88 90 ASP A C 1
ATOM 757 O O . ASP A 1 90 ? -11.196 4.108 -1.551 1.00 94.88 90 ASP A O 1
ATOM 761 N N . LYS A 1 91 ? -10.920 2.896 -3.423 1.00 95.81 91 LYS A N 1
ATOM 762 C CA . LYS A 1 91 ? -12.057 2.002 -3.198 1.00 95.81 91 LYS A CA 1
ATOM 763 C C . LYS A 1 91 ? -11.911 1.233 -1.888 1.00 95.81 91 LYS A C 1
ATOM 765 O O . LYS A 1 91 ? -12.798 1.314 -1.043 1.00 95.81 91 LYS A O 1
ATOM 770 N N . ALA A 1 92 ? -10.787 0.550 -1.683 1.00 94.88 92 ALA A N 1
ATOM 771 C CA . ALA A 1 92 ? -10.569 -0.241 -0.478 1.00 94.88 92 ALA A CA 1
ATOM 772 C C . ALA A 1 92 ? -10.543 0.633 0.787 1.00 94.88 92 ALA A C 1
ATOM 774 O O . ALA A 1 92 ? -11.060 0.237 1.834 1.00 94.88 92 ALA A O 1
ATOM 775 N N . TYR A 1 93 ? -9.973 1.839 0.700 1.00 92.38 93 TYR A N 1
ATOM 776 C CA . TYR A 1 93 ? -10.034 2.813 1.786 1.00 92.38 93 TYR A CA 1
ATOM 777 C C . TYR A 1 93 ? -11.480 3.197 2.115 1.00 92.38 93 TYR A C 1
ATOM 779 O O . TYR 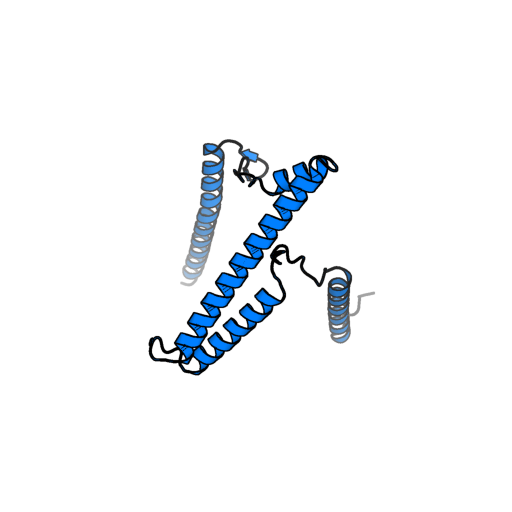A 1 93 ? -11.878 3.108 3.275 1.00 92.38 93 TYR A O 1
ATOM 787 N N . ASN A 1 94 ? -12.272 3.575 1.110 1.00 93.00 94 ASN A N 1
ATOM 788 C CA . ASN A 1 94 ? -13.665 3.973 1.298 1.00 93.00 94 ASN A CA 1
ATOM 789 C C . ASN A 1 94 ? -14.507 2.833 1.880 1.00 93.00 94 ASN A C 1
ATOM 791 O O . ASN A 1 94 ? -15.224 3.054 2.852 1.00 93.00 94 ASN A O 1
ATOM 795 N N . GLU A 1 95 ? -14.356 1.612 1.364 1.00 94.38 95 GLU A N 1
ATOM 796 C CA . GLU A 1 95 ? -15.010 0.413 1.903 1.00 94.38 95 GLU A CA 1
ATOM 797 C C . GLU A 1 95 ? -14.639 0.184 3.370 1.00 94.38 95 GLU A C 1
ATOM 799 O O . GLU A 1 95 ? -15.500 -0.072 4.206 1.00 94.38 95 GLU A O 1
ATOM 804 N N . HIS A 1 96 ? -13.364 0.330 3.725 1.00 91.94 96 HIS A N 1
ATOM 805 C CA . HIS A 1 96 ? -12.930 0.195 5.110 1.00 91.94 96 HIS A CA 1
ATOM 806 C C . HIS A 1 96 ? -13.523 1.273 6.025 1.00 91.94 96 HIS A C 1
ATOM 808 O O . HIS A 1 96 ? -13.928 0.969 7.147 1.00 91.94 96 HIS A O 1
ATOM 814 N N . ILE A 1 97 ? -13.601 2.524 5.563 1.00 89.06 97 ILE A N 1
ATOM 815 C CA . ILE A 1 97 ? -14.219 3.610 6.329 1.00 89.06 97 ILE A CA 1
ATOM 816 C C . ILE A 1 97 ? -15.722 3.378 6.498 1.00 89.06 97 ILE A C 1
ATOM 818 O O . ILE A 1 97 ? -16.209 3.537 7.618 1.00 89.06 97 ILE A O 1
ATOM 822 N N . MET A 1 98 ? -16.424 2.965 5.440 1.00 92.00 98 MET A N 1
ATOM 823 C CA . MET A 1 98 ? -17.843 2.598 5.487 1.00 92.00 98 MET A CA 1
ATOM 824 C C . MET A 1 98 ? -18.084 1.433 6.449 1.00 92.00 98 MET A C 1
ATOM 826 O O . MET A 1 98 ? -18.941 1.529 7.317 1.00 92.00 98 MET A O 1
ATOM 830 N N . ASN A 1 99 ? -17.263 0.384 6.392 1.00 90.56 99 ASN A N 1
ATOM 831 C CA . ASN A 1 99 ? -17.368 -0.752 7.308 1.00 90.56 99 ASN A CA 1
ATOM 832 C C . ASN A 1 99 ? -17.154 -0.347 8.772 1.00 90.56 99 ASN A C 1
ATOM 834 O O . ASN A 1 99 ? -17.817 -0.877 9.657 1.00 90.56 99 ASN A O 1
ATOM 838 N N . ILE A 1 100 ? -16.243 0.592 9.052 1.00 87.62 100 ILE A N 1
ATOM 839 C CA . ILE A 1 100 ? -16.096 1.137 10.409 1.00 87.62 100 ILE A CA 1
ATOM 840 C C . ILE A 1 100 ? -17.349 1.917 10.822 1.00 87.62 100 ILE A C 1
ATOM 842 O O . ILE A 1 100 ? -17.771 1.776 11.964 1.00 87.62 100 ILE A O 1
ATOM 846 N N . ALA A 1 101 ? -17.922 2.730 9.931 1.00 87.38 101 ALA A N 1
ATOM 847 C CA . ALA A 1 101 ? -19.128 3.503 10.225 1.00 87.38 101 ALA A CA 1
ATOM 848 C C . ALA A 1 101 ? -20.328 2.587 10.515 1.00 87.38 101 ALA A C 1
ATOM 850 O O . ALA A 1 101 ? -20.932 2.714 11.574 1.00 87.38 101 ALA A O 1
ATOM 851 N N . ASN A 1 102 ? -20.577 1.588 9.666 1.00 89.50 102 ASN A N 1
ATOM 852 C CA . ASN A 1 102 ? -21.649 0.609 9.870 1.00 89.50 102 ASN A CA 1
ATOM 853 C C . ASN A 1 102 ? -21.473 -0.140 11.197 1.00 89.50 102 ASN A C 1
ATOM 855 O O . ASN A 1 102 ? -22.402 -0.248 11.989 1.00 89.50 102 ASN A O 1
ATOM 859 N N . ARG A 1 103 ? -20.241 -0.572 11.505 1.00 86.12 103 ARG A N 1
ATOM 860 C CA . ARG A 1 103 ? -19.944 -1.210 12.794 1.00 86.12 103 ARG A CA 1
ATOM 861 C C . ARG A 1 103 ? -20.162 -0.280 13.985 1.00 86.12 103 ARG A C 1
ATOM 863 O O . ARG A 1 103 ? -20.503 -0.765 15.058 1.00 86.12 103 ARG A O 1
ATOM 870 N N . MET A 1 104 ? -19.929 1.027 13.843 1.00 85.31 104 MET A N 1
ATOM 871 C CA . MET A 1 104 ? -20.232 1.989 14.908 1.00 85.31 104 MET A CA 1
ATOM 872 C C . MET A 1 104 ? -21.734 2.112 15.131 1.00 85.31 104 MET A C 1
ATOM 874 O O . MET A 1 104 ? -22.148 2.128 16.285 1.00 85.31 104 MET A O 1
ATOM 878 N N . GLU A 1 105 ? -22.520 2.195 14.057 1.00 87.56 105 GLU A N 1
ATOM 879 C CA . GLU A 1 105 ? -23.984 2.269 14.122 1.00 87.56 105 GLU A CA 1
ATOM 880 C C . GLU A 1 105 ? -24.565 1.022 14.800 1.00 87.56 105 GLU A C 1
ATOM 882 O O . GLU A 1 105 ? -25.311 1.150 15.764 1.00 87.56 105 GLU A O 1
ATOM 887 N N . GLU A 1 106 ? -24.126 -0.179 14.409 1.00 87.44 106 GLU A N 1
ATOM 888 C CA . GLU A 1 106 ? -24.529 -1.445 15.050 1.00 87.44 106 GLU A CA 1
ATOM 889 C C . GLU A 1 106 ? -24.125 -1.527 16.534 1.00 87.44 106 GLU A C 1
ATOM 891 O O . GLU A 1 106 ? -24.800 -2.154 17.356 1.00 87.44 106 GLU A O 1
ATOM 896 N N . SER A 1 107 ? -22.998 -0.906 16.888 1.00 84.62 107 SER A N 1
ATOM 897 C CA . SER A 1 107 ? -22.453 -0.939 18.248 1.00 84.62 107 SER A CA 1
ATOM 898 C C . SER A 1 107 ? -22.997 0.173 19.141 1.00 84.62 107 SER A C 1
ATOM 900 O O . SER A 1 107 ? -22.670 0.185 20.326 1.00 84.62 107 SER A O 1
ATOM 902 N N . ILE A 1 108 ? -23.790 1.116 18.623 1.00 82.06 108 ILE A N 1
ATOM 903 C CA . ILE A 1 108 ? -24.180 2.307 19.387 1.00 82.06 108 ILE A CA 1
ATOM 904 C C . ILE A 1 108 ? -25.043 1.952 20.603 1.00 82.06 108 ILE A C 1
ATOM 906 O O . ILE A 1 108 ? -24.857 2.523 21.681 1.00 82.06 108 ILE A O 1
ATOM 910 N N . ASP A 1 109 ? -25.891 0.935 20.443 1.00 78.81 109 ASP A N 1
ATOM 911 C CA . ASP A 1 109 ? -26.799 0.451 21.481 1.00 78.81 109 ASP A CA 1
ATOM 912 C C . ASP A 1 109 ? -26.164 -0.648 22.349 1.00 78.81 109 ASP A C 1
ATOM 914 O O . ASP A 1 109 ? -26.508 -0.791 23.521 1.00 78.81 109 ASP A O 1
ATOM 918 N N . ASN A 1 110 ? -25.200 -1.399 21.800 1.00 81.56 110 ASN A N 1
ATOM 919 C CA . ASN A 1 110 ? -24.660 -2.616 22.420 1.00 81.56 110 ASN A CA 1
ATOM 920 C C . ASN A 1 110 ? -23.269 -2.438 23.058 1.00 81.56 110 ASN A C 1
ATOM 922 O O . ASN A 1 110 ? -22.951 -3.099 24.046 1.00 81.56 110 ASN A O 1
ATOM 926 N N . ASP A 1 111 ? -22.424 -1.558 22.513 1.00 81.25 111 ASP A N 1
ATOM 927 C CA . ASP A 1 111 ? -21.057 -1.317 22.985 1.00 81.25 111 ASP A CA 1
ATOM 928 C C . ASP A 1 111 ? -20.631 0.145 22.773 1.00 81.25 111 ASP A C 1
ATOM 930 O O . ASP A 1 111 ? -19.836 0.512 21.897 1.00 81.25 111 ASP A O 1
ATOM 934 N N . GLN A 1 112 ? -21.119 1.007 23.665 1.00 80.75 112 GLN A N 1
ATOM 935 C CA . GLN A 1 112 ? -20.722 2.414 23.701 1.00 80.75 112 GLN A CA 1
ATOM 936 C C . GLN A 1 112 ? -19.208 2.598 23.912 1.00 80.75 112 GLN A C 1
ATOM 938 O O . GLN A 1 112 ? -18.636 3.590 23.450 1.00 80.75 112 GLN A O 1
ATOM 943 N N . ARG A 1 113 ? -18.518 1.660 24.587 1.00 81.94 113 ARG A N 1
ATOM 944 C CA . ARG A 1 113 ? -17.067 1.763 24.828 1.00 81.94 113 ARG A CA 1
ATOM 945 C C . ARG A 1 113 ? -16.291 1.643 23.518 1.00 81.94 113 ARG A C 1
ATOM 947 O O . ARG A 1 113 ? -15.340 2.405 23.316 1.00 81.94 113 ARG A O 1
ATOM 954 N N . TYR A 1 114 ? -16.712 0.753 22.620 1.00 79.75 114 TYR A N 1
ATOM 955 C CA . TYR A 1 114 ? -16.145 0.621 21.279 1.00 79.75 114 TYR A CA 1
ATOM 956 C C . TYR A 1 114 ? -16.299 1.909 20.462 1.00 79.75 114 TYR A C 1
ATOM 958 O O . TYR A 1 114 ? -15.311 2.415 19.922 1.00 79.75 114 TYR A O 1
ATOM 966 N N . VAL A 1 115 ? -17.494 2.503 20.441 1.00 80.06 115 VAL A N 1
ATOM 967 C CA . VAL A 1 115 ? -17.756 3.761 19.719 1.00 80.06 115 VAL A CA 1
ATOM 968 C C . VAL A 1 115 ? -16.820 4.877 20.196 1.00 80.06 115 VAL A C 1
ATOM 970 O O . VAL A 1 115 ? -16.147 5.527 19.389 1.00 80.06 115 VAL A O 1
ATOM 973 N N . TRP A 1 116 ? -16.683 5.056 21.514 1.00 82.69 116 TRP A N 1
ATOM 974 C CA . TRP A 1 116 ? -15.775 6.057 22.082 1.00 82.69 116 TRP A CA 1
ATOM 975 C C . TRP A 1 116 ? -14.300 5.773 21.799 1.00 82.69 116 TRP A C 1
ATOM 977 O O . TRP A 1 116 ? -13.537 6.712 21.563 1.00 82.69 116 TRP A O 1
ATOM 987 N N . SER A 1 117 ? -13.890 4.505 21.808 1.00 82.69 117 SER A N 1
ATOM 988 C CA . SER A 1 117 ? -12.543 4.070 21.422 1.00 82.69 117 SER A CA 1
ATOM 989 C C . SER A 1 117 ? -12.210 4.515 19.994 1.00 82.69 117 SER A C 1
ATOM 991 O O . SER A 1 117 ? -11.204 5.201 19.768 1.00 82.69 117 SER A O 1
ATOM 993 N N . VAL A 1 118 ? -13.092 4.227 19.033 1.00 81.31 118 VAL A N 1
ATOM 994 C CA . VAL A 1 118 ? -12.827 4.565 17.634 1.00 81.31 118 VAL A CA 1
ATOM 995 C C . VAL A 1 118 ? -12.901 6.080 17.402 1.00 81.31 118 VAL A C 1
ATOM 997 O O . VAL A 1 118 ? -12.024 6.628 16.730 1.00 81.31 118 VAL A O 1
ATOM 1000 N N . LEU A 1 119 ? -13.848 6.798 18.017 1.00 80.75 119 LEU A N 1
ATOM 1001 C CA . LEU A 1 119 ? -13.907 8.267 17.952 1.00 80.75 119 LEU A CA 1
ATOM 1002 C C . LEU A 1 119 ? -12.640 8.926 18.515 1.00 80.75 119 LEU A C 1
ATOM 1004 O O . LEU A 1 119 ? -12.092 9.841 17.895 1.00 80.75 119 LEU A O 1
ATOM 1008 N N . LYS A 1 120 ? -12.136 8.452 19.662 1.00 79.31 120 LYS A N 1
ATOM 1009 C CA . LYS A 1 120 ? -10.889 8.951 20.263 1.00 79.31 120 LYS A CA 1
ATOM 1010 C C . LYS A 1 120 ? -9.684 8.691 19.363 1.00 79.31 120 LYS A C 1
ATOM 1012 O O . LYS A 1 120 ? -8.878 9.597 19.187 1.00 79.31 120 LYS A O 1
ATOM 1017 N N . SER A 1 121 ? -9.592 7.510 18.748 1.00 73.38 121 SER A N 1
ATOM 1018 C CA . SER A 1 121 ? -8.494 7.167 17.829 1.00 73.38 121 SER A CA 1
ATOM 1019 C C . SER A 1 121 ? -8.459 8.032 16.558 1.00 73.38 121 SER A C 1
ATOM 1021 O O . SER A 1 121 ? -7.395 8.247 15.983 1.00 73.38 121 SER A O 1
ATOM 1023 N N . ARG A 1 122 ? -9.619 8.550 16.125 1.00 71.69 122 ARG A N 1
ATOM 1024 C CA . ARG A 1 122 ? -9.764 9.389 14.924 1.00 71.69 122 ARG A CA 1
ATOM 1025 C C . ARG A 1 122 ? -9.578 10.878 15.183 1.00 71.69 122 ARG A C 1
ATOM 1027 O O . ARG A 1 122 ? -9.314 11.628 14.241 1.00 71.69 122 ARG A O 1
ATOM 1034 N N . ARG A 1 123 ? -9.693 11.333 16.434 1.00 71.50 123 ARG A N 1
ATOM 1035 C CA . ARG A 1 123 ? -9.293 12.695 16.789 1.00 71.50 123 ARG A CA 1
ATOM 1036 C C . ARG A 1 123 ? -7.786 12.783 16.592 1.00 71.50 123 ARG A C 1
ATOM 1038 O O . ARG A 1 123 ? -7.029 12.175 17.341 1.00 71.50 123 ARG A O 1
ATOM 1045 N N . LYS A 1 124 ? -7.347 13.546 15.585 1.00 59.00 124 LYS A N 1
ATOM 1046 C CA . LYS A 1 124 ? -5.948 13.971 15.500 1.00 59.00 124 LYS A CA 1
ATOM 1047 C C . LYS A 1 124 ? -5.627 14.620 16.842 1.00 59.00 124 LYS A C 1
ATOM 1049 O O . LYS A 1 124 ? -6.194 15.670 17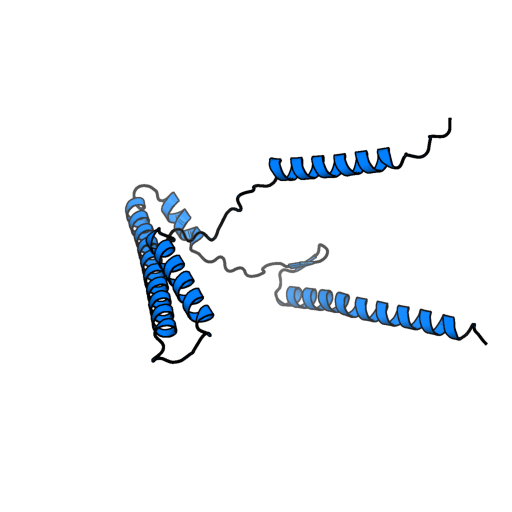.150 1.00 59.00 124 LYS A O 1
ATOM 1054 N N . GLN A 1 125 ? -4.769 14.004 17.653 1.00 57.94 125 GLN A N 1
ATOM 1055 C CA . GLN A 1 125 ? -4.152 14.771 18.718 1.00 57.94 125 GLN A CA 1
ATOM 1056 C C . GLN A 1 125 ? -3.425 15.905 18.011 1.00 57.94 125 GLN A C 1
ATOM 1058 O O . GLN A 1 125 ? -2.564 15.662 17.166 1.00 57.94 125 GLN A O 1
ATOM 1063 N N . LYS A 1 126 ? -3.846 17.143 18.278 1.00 55.75 126 LYS A N 1
ATOM 1064 C CA . LYS A 1 126 ? -3.019 18.295 17.955 1.00 55.75 126 LYS A CA 1
ATOM 1065 C C . LYS A 1 126 ? -1.743 18.076 18.759 1.00 55.75 126 LYS A C 1
ATOM 1067 O O . LYS A 1 126 ? -1.738 18.314 19.962 1.00 55.75 126 LYS A O 1
ATOM 1072 N N . THR A 1 127 ? -0.704 17.552 18.122 1.00 56.62 127 THR A N 1
ATOM 1073 C CA . THR A 1 127 ? 0.651 17.562 18.661 1.00 56.62 127 THR A CA 1
ATOM 1074 C C . THR A 1 127 ? 1.115 19.008 18.604 1.00 56.62 127 THR A C 1
ATOM 1076 O O . THR A 1 127 ? 1.859 19.401 17.714 1.00 56.62 127 THR A O 1
ATOM 1079 N N . PHE A 1 128 ? 0.578 19.835 19.495 1.00 57.84 128 PHE A N 1
ATOM 1080 C CA . PHE A 1 128 ? 1.304 21.013 19.921 1.00 57.84 128 PHE A CA 1
ATOM 1081 C C . PHE A 1 128 ? 2.444 20.494 20.787 1.00 57.84 128 PHE A C 1
ATOM 1083 O O . PHE A 1 128 ? 2.206 19.689 21.692 1.00 57.84 128 PHE A O 1
ATOM 1090 N N . CYS A 1 129 ? 3.667 20.925 20.487 1.00 55.44 129 CYS A N 1
ATOM 1091 C CA . CYS A 1 129 ? 4.747 20.865 21.457 1.00 55.44 129 CYS A CA 1
ATOM 1092 C C . CYS A 1 129 ? 4.308 21.780 22.603 1.00 55.44 129 CYS A C 1
ATOM 1094 O O . CYS A 1 129 ? 4.428 22.995 22.499 1.00 55.44 129 CYS A O 1
ATOM 1096 N N . ARG A 1 130 ? 3.623 21.222 23.605 1.00 61.16 130 ARG A N 1
ATOM 1097 C CA . ARG A 1 130 ? 3.168 22.010 24.754 1.00 61.16 130 ARG A CA 1
ATOM 1098 C C . ARG A 1 130 ? 4.341 22.375 25.648 1.00 61.16 130 ARG A C 1
ATOM 1100 O O . ARG A 1 130 ? 4.259 23.370 26.348 1.00 61.16 130 ARG A O 1
ATOM 1107 N N . GLU A 1 131 ? 5.380 21.542 25.645 1.00 73.19 131 GLU A N 1
ATOM 1108 C CA . GLU A 1 131 ? 6.472 21.623 26.601 1.00 73.19 131 GLU A CA 1
ATOM 1109 C C . GLU A 1 131 ? 7.763 21.110 25.946 1.00 73.19 131 GLU A C 1
ATOM 1111 O O . GLU A 1 131 ? 7.764 20.041 25.327 1.00 73.19 131 GLU A O 1
ATOM 1116 N N . LEU A 1 132 ? 8.853 21.867 26.068 1.00 77.69 132 LEU A N 1
ATOM 1117 C CA . LEU A 1 132 ? 10.2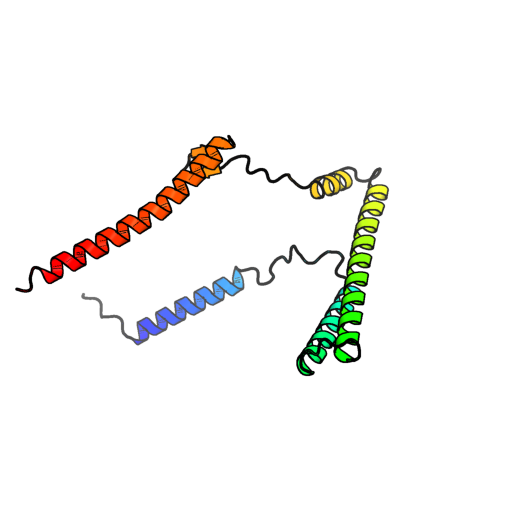09 21.458 25.699 1.00 77.69 132 LEU A CA 1
ATOM 1118 C C . LEU A 1 132 ? 11.005 21.239 26.984 1.00 77.69 132 LEU A C 1
ATOM 1120 O O . LEU A 1 132 ? 11.154 22.166 27.773 1.00 77.69 132 LEU A O 1
ATOM 1124 N N . ASN A 1 133 ? 11.542 20.036 27.184 1.00 77.00 133 ASN A N 1
ATOM 1125 C CA . ASN A 1 133 ? 12.503 19.794 28.256 1.00 77.00 133 ASN A CA 1
ATOM 1126 C C . ASN A 1 133 ? 13.921 19.840 27.681 1.00 77.00 133 ASN A C 1
ATOM 1128 O O . ASN A 1 133 ? 14.307 18.955 26.915 1.00 77.00 133 ASN A O 1
ATOM 1132 N N . LEU A 1 134 ? 14.672 20.881 28.031 1.00 72.88 134 LEU A N 1
ATOM 1133 C CA . LEU A 1 134 ? 16.064 21.063 27.640 1.00 72.88 134 LEU A CA 1
ATOM 1134 C C . LEU A 1 134 ? 16.906 21.158 28.918 1.00 72.88 134 LEU A C 1
ATOM 1136 O O . LEU A 1 134 ? 16.647 21.997 29.776 1.00 72.88 134 LEU A O 1
ATOM 1140 N N . ASN A 1 135 ? 17.902 20.282 29.074 1.00 71.00 135 ASN A N 1
ATOM 1141 C CA . ASN A 1 135 ? 18.810 20.261 30.234 1.00 71.00 135 ASN A CA 1
ATOM 1142 C C . ASN A 1 135 ? 18.109 20.197 31.612 1.00 71.00 135 ASN A C 1
ATOM 1144 O O . ASN A 1 135 ? 18.622 20.718 32.600 1.00 71.00 135 ASN A O 1
ATOM 1148 N N . GLY A 1 136 ? 16.940 19.553 31.692 1.00 75.25 136 GLY A N 1
ATOM 1149 C CA . GLY A 1 136 ? 16.162 19.432 32.929 1.00 75.25 136 GLY A CA 1
ATOM 1150 C C . GLY A 1 136 ? 15.249 20.626 33.225 1.00 75.25 136 GLY A C 1
ATOM 1151 O O . GLY A 1 136 ? 14.495 20.573 34.197 1.00 75.25 136 GLY A O 1
ATOM 1152 N N . ILE A 1 137 ? 15.261 21.667 32.388 1.00 77.62 137 ILE A N 1
ATOM 1153 C CA . ILE A 1 137 ? 14.345 22.808 32.467 1.00 77.62 137 ILE A CA 1
ATOM 1154 C C . ILE A 1 137 ? 13.189 22.564 31.500 1.00 77.62 137 ILE A C 1
ATOM 1156 O O . ILE A 1 137 ? 13.396 22.226 30.336 1.00 77.62 137 ILE A O 1
ATOM 1160 N N . THR A 1 138 ? 11.960 22.698 31.998 1.00 82.69 138 THR A N 1
ATOM 1161 C CA . THR A 1 138 ? 10.745 22.502 31.198 1.00 82.69 138 THR A CA 1
ATOM 1162 C C . THR A 1 138 ? 10.183 23.860 30.792 1.00 82.69 138 THR A C 1
ATOM 1164 O O . THR A 1 138 ? 9.668 24.593 31.631 1.00 82.69 138 THR A O 1
ATOM 1167 N N . HIS A 1 139 ? 10.282 24.183 29.506 1.00 79.94 139 HIS A N 1
ATOM 1168 C CA . HIS A 1 139 ? 9.729 25.389 28.895 1.00 79.94 139 HIS A CA 1
ATOM 1169 C C . HIS A 1 139 ? 8.317 25.090 28.400 1.00 79.94 139 HIS A C 1
ATOM 1171 O O . HIS A 1 139 ? 8.133 24.171 27.604 1.00 79.94 139 HIS A O 1
ATOM 1177 N N . THR A 1 140 ? 7.322 25.837 28.875 1.00 79.44 140 THR A N 1
ATOM 1178 C CA . THR A 1 140 ? 5.891 25.604 28.565 1.00 79.44 140 THR A CA 1
ATOM 1179 C C . THR A 1 140 ? 5.285 26.707 27.693 1.00 79.44 140 THR A C 1
ATOM 1181 O O . THR A 1 140 ? 4.210 26.536 27.119 1.00 79.44 140 THR A O 1
ATOM 1184 N N . ASN A 1 141 ? 5.979 27.840 27.577 1.00 79.62 141 ASN A N 1
ATOM 1185 C CA . ASN A 1 141 ? 5.571 28.994 26.789 1.00 79.62 141 ASN A CA 1
ATOM 1186 C C . ASN A 1 141 ? 6.203 28.953 25.388 1.00 79.62 141 ASN A C 1
ATOM 1188 O O . ASN A 1 141 ? 7.353 28.557 25.227 1.00 79.62 141 ASN A O 1
ATOM 1192 N N . GLU A 1 142 ? 5.474 29.403 24.368 1.00 76.56 142 GLU A N 1
ATOM 1193 C CA . GLU A 1 142 ? 5.925 29.390 22.971 1.00 76.56 142 GLU A CA 1
ATOM 1194 C C . GLU A 1 142 ? 7.195 30.230 22.751 1.00 76.56 142 GLU A C 1
ATOM 1196 O O . GLU A 1 142 ? 8.098 29.778 22.046 1.00 76.56 142 GLU A O 1
ATOM 1201 N N . SER A 1 143 ? 7.308 31.398 23.403 1.00 79.75 143 SER A N 1
ATOM 1202 C CA . SER A 1 143 ? 8.523 32.234 23.329 1.00 79.75 143 SER A CA 1
ATOM 1203 C C . SER A 1 143 ? 9.718 31.536 23.975 1.00 79.75 143 SER A C 1
ATOM 1205 O O . SER A 1 143 ? 10.777 31.433 23.368 1.00 79.75 143 SER A O 1
ATOM 1207 N N . GLU A 1 144 ? 9.517 30.960 25.163 1.00 80.75 144 GLU A N 1
ATOM 1208 C CA . GLU A 1 144 ? 10.567 30.260 25.913 1.00 80.75 144 GLU A CA 1
ATOM 1209 C C . GLU A 1 144 ? 11.058 29.007 25.182 1.00 80.75 144 GLU A C 1
ATOM 1211 O O . GLU A 1 144 ? 12.243 28.695 25.212 1.00 80.75 144 GLU A O 1
ATOM 1216 N N . ILE A 1 145 ? 10.162 28.285 24.502 1.00 81.19 145 ILE A N 1
ATOM 1217 C CA . ILE A 1 145 ? 10.525 27.132 23.672 1.00 81.19 145 ILE A CA 1
ATOM 1218 C C . ILE A 1 145 ? 11.376 27.587 22.478 1.00 81.19 145 ILE A C 1
ATOM 1220 O O . ILE A 1 145 ? 12.354 26.919 22.142 1.00 81.19 145 ILE A O 1
ATOM 1224 N N . CYS A 1 146 ? 11.021 28.703 21.834 1.00 81.69 146 CYS A N 1
ATOM 1225 C CA . CYS A 1 146 ? 11.800 29.260 20.726 1.00 81.69 146 CYS A CA 1
ATOM 1226 C C . CYS A 1 146 ? 13.188 29.725 21.183 1.00 81.69 146 CYS A C 1
ATOM 1228 O O . CYS A 1 146 ? 14.177 29.416 20.522 1.00 81.69 146 CYS A O 1
ATOM 1230 N N . GLU A 1 147 ? 13.262 30.418 22.318 1.00 83.81 147 GLU A N 1
ATOM 1231 C CA . GLU A 1 147 ? 14.512 30.880 22.931 1.00 83.81 147 GLU A CA 1
ATOM 1232 C C . GLU A 1 147 ? 15.399 29.700 23.340 1.00 83.81 147 GLU A C 1
ATOM 1234 O O . GLU A 1 147 ? 16.557 29.641 22.944 1.00 83.81 147 GLU A O 1
ATOM 1239 N N . ALA A 1 148 ? 14.843 28.680 23.998 1.00 83.12 148 ALA A N 1
ATOM 1240 C CA . ALA A 1 148 ? 15.589 27.479 24.373 1.00 83.12 148 ALA A CA 1
ATOM 1241 C C . ALA A 1 148 ? 16.160 26.727 23.156 1.00 83.12 148 ALA A C 1
ATOM 1243 O O . ALA A 1 148 ? 17.260 26.174 23.220 1.00 83.12 148 ALA A O 1
ATOM 1244 N N . TRP A 1 149 ? 15.442 26.709 22.028 1.00 82.56 149 TRP A N 1
ATOM 1245 C CA . TRP A 1 149 ? 15.979 26.185 20.771 1.00 82.56 149 TRP A CA 1
ATOM 1246 C C . TRP A 1 149 ? 17.073 27.074 20.185 1.00 82.56 149 TRP A C 1
ATOM 1248 O O . TRP A 1 149 ? 18.075 26.542 19.704 1.00 82.56 149 TRP A O 1
ATOM 1258 N N . ALA A 1 150 ? 16.897 28.396 20.217 1.00 84.25 150 ALA A N 1
ATOM 1259 C CA . ALA A 1 150 ? 17.903 29.344 19.752 1.00 84.25 150 ALA A CA 1
ATOM 1260 C C . ALA A 1 150 ? 19.212 29.175 20.536 1.00 84.25 150 ALA A C 1
ATOM 1262 O O . ALA A 1 150 ? 20.253 28.964 19.918 1.00 84.25 150 ALA A O 1
ATOM 1263 N N . ASP A 1 151 ? 19.134 29.121 21.866 1.00 83.25 151 ASP A N 1
ATOM 1264 C CA . ASP A 1 151 ? 20.271 28.904 22.763 1.00 83.25 151 ASP A CA 1
ATOM 1265 C C . ASP A 1 151 ? 20.935 27.543 22.520 1.00 83.25 151 ASP A C 1
ATOM 1267 O O . ASP A 1 151 ? 22.162 27.425 22.459 1.00 83.25 151 ASP A O 1
ATOM 1271 N N . HIS A 1 152 ? 20.131 26.488 22.344 1.00 81.81 152 HIS A N 1
ATOM 1272 C CA . HIS A 1 152 ? 20.646 25.154 22.053 1.00 81.81 152 HIS A CA 1
ATOM 1273 C C . HIS A 1 152 ? 21.452 25.136 20.751 1.00 81.81 152 HIS A C 1
ATOM 1275 O O . HIS A 1 152 ? 22.590 24.658 20.735 1.00 81.81 152 HIS A O 1
ATOM 1281 N N . PHE A 1 153 ? 20.900 25.678 19.665 1.00 80.94 153 PHE A N 1
ATOM 1282 C CA . PHE A 1 153 ? 21.599 25.716 18.384 1.00 80.94 153 PHE A CA 1
ATOM 1283 C C . PHE A 1 153 ? 22.790 26.669 18.405 1.00 80.94 153 PHE A C 1
ATOM 1285 O O . PHE A 1 153 ? 23.845 26.313 17.883 1.00 80.94 153 PHE A O 1
ATOM 1292 N N . GLU A 1 154 ? 22.674 27.827 19.053 1.00 82.25 154 GLU A N 1
ATOM 1293 C CA . GLU A 1 154 ? 23.801 28.732 19.260 1.00 82.25 154 GLU A CA 1
ATOM 1294 C C . GLU A 1 154 ? 24.952 28.009 19.968 1.00 82.25 154 GLU A C 1
ATOM 1296 O O . GLU A 1 154 ? 26.090 28.084 19.509 1.00 82.25 154 GLU A O 1
ATOM 1301 N N . SER A 1 155 ? 24.669 27.214 21.003 1.00 80.31 155 SER A N 1
ATOM 1302 C CA . SER A 1 155 ? 25.696 26.431 21.696 1.00 80.31 155 SER A CA 1
ATOM 1303 C C . SER A 1 155 ? 26.393 25.413 20.785 1.00 80.31 155 SER A C 1
ATOM 1305 O O . SER A 1 155 ? 27.615 25.275 20.851 1.00 80.31 155 SER A O 1
ATOM 1307 N N . ILE A 1 156 ? 25.652 24.753 19.888 1.00 79.00 156 ILE A N 1
ATOM 1308 C CA . ILE A 1 156 ? 26.200 23.792 18.920 1.00 79.00 156 ILE A CA 1
ATOM 1309 C C . ILE A 1 156 ? 27.126 24.509 17.932 1.00 79.00 156 ILE A C 1
ATOM 1311 O O . ILE A 1 156 ? 28.272 24.101 17.741 1.00 79.00 156 ILE A O 1
ATOM 1315 N N . PHE A 1 157 ? 26.669 25.613 17.340 1.00 74.38 157 PHE A N 1
ATOM 1316 C CA . PHE A 1 157 ? 27.447 26.345 16.338 1.00 74.38 157 PHE A CA 1
ATOM 1317 C C . PHE A 1 157 ? 28.629 27.117 16.947 1.00 74.38 157 PHE A C 1
ATOM 1319 O O . PHE A 1 157 ? 29.681 27.258 16.319 1.00 74.38 157 PHE A O 1
ATOM 1326 N N . GLN A 1 158 ? 28.515 27.578 18.194 1.00 70.44 158 GLN A N 1
ATOM 1327 C CA . GLN A 1 158 ? 29.634 28.169 18.925 1.00 70.44 158 GLN A CA 1
ATOM 1328 C C . GLN A 1 158 ? 30.659 27.122 19.390 1.00 70.44 158 GLN A C 1
ATOM 1330 O O . GLN A 1 158 ? 31.835 27.454 19.553 1.00 70.44 158 GLN A O 1
ATOM 1335 N N . PHE A 1 159 ? 30.265 25.863 19.593 1.00 57.50 159 PHE A N 1
ATOM 1336 C CA . PHE A 1 159 ? 31.203 24.790 19.924 1.00 57.50 159 PHE A CA 1
ATOM 1337 C C . PHE A 1 159 ? 32.133 24.468 18.740 1.00 57.50 159 PHE A C 1
ATOM 1339 O O . PHE A 1 159 ? 33.350 24.359 18.921 1.00 57.50 159 PHE A O 1
ATOM 1346 N N . ASP A 1 160 ? 31.602 24.456 17.513 1.00 55.56 160 ASP A N 1
ATOM 1347 C CA . ASP A 1 160 ? 32.393 24.251 16.288 1.00 55.56 160 ASP A CA 1
ATOM 1348 C C . ASP A 1 160 ? 33.380 25.400 15.998 1.00 55.56 160 ASP A C 1
ATOM 1350 O O . ASP A 1 160 ? 34.497 25.176 15.511 1.00 55.56 160 ASP A O 1
ATOM 1354 N N . SER A 1 161 ? 33.038 26.641 16.366 1.00 54.56 161 SER A N 1
ATOM 1355 C CA . SER A 1 161 ? 33.947 27.790 16.205 1.00 54.56 161 SER A CA 1
ATOM 1356 C C . SER A 1 161 ? 35.118 27.794 17.205 1.00 54.56 161 SER A C 1
ATOM 1358 O O . SER A 1 161 ? 36.181 28.364 16.943 1.00 54.56 161 SER A O 1
ATOM 1360 N N . LYS A 1 162 ? 34.979 27.114 18.351 1.00 52.41 162 LYS A N 1
ATOM 1361 C CA . LYS A 1 162 ? 36.060 26.961 19.343 1.00 52.41 162 LYS A CA 1
ATOM 1362 C C . LYS A 1 162 ? 37.017 25.818 18.989 1.00 52.41 162 LYS A C 1
ATOM 1364 O O . LYS A 1 162 ? 38.221 25.938 19.226 1.00 52.41 162 LYS A O 1
ATOM 1369 N N . LEU A 1 163 ? 36.524 24.753 18.352 1.00 51.56 163 LEU A N 1
ATOM 1370 C CA . LEU A 1 163 ? 37.365 23.677 17.813 1.00 51.56 163 LEU A CA 1
ATOM 1371 C C . LEU A 1 163 ? 38.248 24.165 16.655 1.00 51.56 163 LEU A C 1
ATOM 1373 O O . LEU A 1 163 ? 39.448 23.891 16.648 1.00 51.56 163 LEU A O 1
ATOM 1377 N N . THR A 1 164 ? 37.701 24.974 15.746 1.00 50.41 164 THR A N 1
ATOM 1378 C CA . THR A 1 164 ? 38.457 25.572 14.627 1.00 50.41 164 THR A CA 1
ATOM 1379 C C . THR A 1 164 ? 39.533 26.563 15.088 1.00 50.41 164 THR A C 1
ATOM 1381 O O . THR A 1 164 ? 40.641 26.560 14.551 1.00 50.41 164 THR A O 1
ATOM 1384 N N . ASN A 1 165 ? 39.283 27.342 16.146 1.00 48.91 165 ASN A N 1
ATOM 1385 C CA . ASN A 1 165 ? 40.296 28.241 16.713 1.00 48.91 165 ASN A CA 1
ATOM 1386 C C . ASN A 1 165 ? 41.390 27.509 17.515 1.00 48.91 165 ASN A C 1
ATOM 1388 O O . ASN A 1 165 ? 42.556 27.895 17.443 1.00 48.91 165 ASN A O 1
ATOM 1392 N N . SER A 1 166 ? 41.070 26.425 18.233 1.00 46.03 166 SER A N 1
ATOM 1393 C CA . SER A 1 166 ? 42.091 25.649 18.962 1.00 46.03 166 SER A CA 1
ATOM 1394 C C . SER A 1 166 ? 43.008 24.831 18.039 1.00 46.03 166 SER A C 1
ATOM 1396 O O . SER A 1 166 ? 44.204 24.715 18.314 1.00 46.03 166 SER A O 1
ATOM 1398 N N . ALA A 1 167 ? 42.489 24.332 16.910 1.00 48.66 167 ALA A N 1
ATOM 1399 C CA . ALA A 1 167 ? 43.294 23.669 15.884 1.00 48.66 167 ALA A CA 1
ATOM 1400 C C . ALA A 1 167 ? 44.288 24.646 15.225 1.00 48.66 167 ALA A C 1
ATOM 1402 O O . ALA A 1 167 ? 45.461 24.313 15.059 1.00 48.66 167 ALA A O 1
ATOM 1403 N N . ASN A 1 168 ? 43.858 25.884 14.951 1.00 47.06 168 ASN A N 1
ATOM 1404 C CA . ASN A 1 168 ? 44.722 26.920 14.377 1.00 47.06 168 ASN A CA 1
ATOM 1405 C C . ASN A 1 168 ? 45.809 27.417 15.351 1.00 47.06 168 ASN A C 1
ATOM 1407 O O . ASN A 1 168 ? 46.935 27.666 14.928 1.00 47.06 168 ASN A O 1
ATOM 1411 N N . ILE A 1 169 ? 45.537 27.492 16.660 1.00 47.44 169 ILE A N 1
ATOM 1412 C CA . ILE A 1 169 ? 46.555 27.886 17.657 1.00 47.44 169 ILE A CA 1
ATOM 1413 C C . ILE A 1 169 ? 47.663 26.823 17.797 1.00 47.44 169 ILE A C 1
ATOM 1415 O O . ILE A 1 169 ? 48.826 27.170 18.016 1.00 47.44 169 ILE A O 1
ATOM 1419 N N . ASN A 1 170 ? 47.335 25.536 17.648 1.00 44.44 170 ASN A N 1
ATOM 1420 C CA . ASN A 1 170 ? 48.321 24.454 17.748 1.00 44.44 170 ASN A CA 1
ATOM 1421 C C . ASN A 1 170 ? 49.181 24.289 16.481 1.00 44.44 170 ASN A C 1
ATOM 1423 O O . ASN A 1 170 ? 50.327 23.857 16.593 1.00 44.44 170 ASN A O 1
ATOM 1427 N N . LEU A 1 171 ? 48.684 24.692 15.307 1.00 46.66 171 LEU A N 1
ATOM 1428 C CA . LEU A 1 171 ? 49.474 24.752 14.068 1.00 46.66 171 LEU A CA 1
ATOM 1429 C C . LEU A 1 171 ? 50.508 25.890 14.097 1.00 46.66 171 LEU A C 1
ATOM 1431 O O . LEU A 1 171 ? 51.675 25.662 13.789 1.00 46.66 171 LEU A O 1
ATOM 1435 N N . VAL A 1 172 ? 50.133 27.081 14.581 1.00 47.94 172 VAL A N 1
ATOM 1436 C CA . VAL A 1 172 ? 51.050 28.238 14.643 1.00 47.94 172 VAL A CA 1
ATOM 1437 C C . VAL A 1 172 ? 52.190 28.028 15.652 1.00 47.94 172 VAL A C 1
ATOM 1439 O O . VAL A 1 172 ? 53.320 28.447 15.413 1.00 47.94 172 VAL A O 1
ATOM 1442 N N . LYS A 1 173 ? 51.954 27.318 16.764 1.00 43.06 173 LYS A N 1
ATOM 1443 C CA . LYS A 1 173 ? 53.017 27.020 17.745 1.00 43.06 173 LYS A CA 1
ATOM 1444 C C . LYS A 1 173 ? 54.059 26.016 17.241 1.0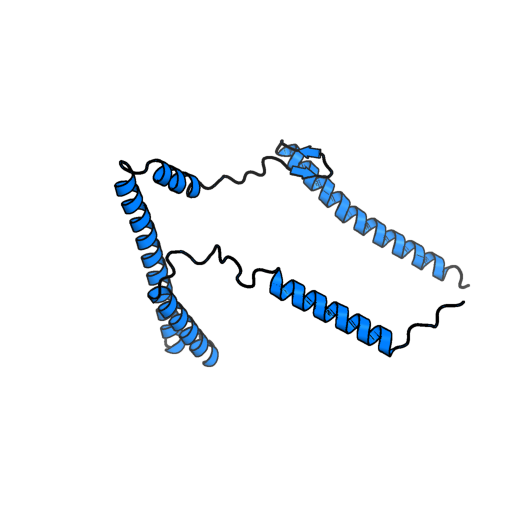0 43.06 173 LYS A C 1
ATOM 1446 O O . LYS A 1 173 ? 55.178 26.014 17.751 1.00 43.06 173 LYS A O 1
ATOM 1451 N N . HIS A 1 174 ? 53.717 25.177 16.261 1.00 41.97 174 HIS A N 1
ATOM 1452 C CA . HIS A 1 174 ? 54.640 24.167 15.743 1.00 41.97 174 HIS A CA 1
ATOM 1453 C C . HIS A 1 174 ? 55.584 24.701 14.653 1.00 41.97 174 HIS A C 1
ATOM 1455 O O . HIS A 1 174 ? 56.657 24.126 14.466 1.00 41.97 174 HIS A O 1
ATOM 1461 N N . GLU A 1 175 ? 55.230 25.807 13.987 1.00 47.31 175 GLU A N 1
ATOM 1462 C CA . GLU A 1 175 ? 56.071 26.460 12.969 1.00 47.31 175 GLU A CA 1
ATOM 1463 C C . GLU A 1 175 ? 57.070 27.472 13.555 1.00 47.31 175 GLU A C 1
ATOM 1465 O O . GLU A 1 175 ? 58.147 27.653 12.995 1.00 47.31 175 GLU A O 1
ATOM 1470 N N . VAL A 1 176 ? 56.791 28.068 14.720 1.00 49.06 176 VAL A N 1
ATOM 1471 C CA . VAL A 1 176 ? 57.703 29.045 15.356 1.00 49.06 176 VAL A CA 1
ATOM 1472 C C . VAL A 1 176 ? 58.901 28.380 16.065 1.00 49.06 176 VAL A C 1
ATOM 1474 O O . VAL A 1 176 ? 59.934 29.013 16.236 1.00 49.06 176 VAL A O 1
ATOM 1477 N N . ASN A 1 177 ? 58.825 27.088 16.406 1.00 47.84 177 ASN A N 1
ATOM 1478 C CA . ASN A 1 177 ? 59.926 26.331 17.036 1.00 47.84 177 ASN A CA 1
ATOM 1479 C C . ASN A 1 177 ? 60.830 25.582 16.028 1.00 47.84 177 ASN A C 1
ATOM 1481 O O . ASN A 1 177 ? 61.478 24.596 16.384 1.00 47.84 177 ASN A O 1
ATOM 1485 N N . LYS A 1 178 ? 60.849 26.010 14.760 1.00 49.31 178 LYS A N 1
ATOM 1486 C CA . LYS A 1 178 ? 61.671 25.420 13.687 1.00 49.31 178 LYS A CA 1
ATOM 1487 C C . LYS A 1 178 ? 62.515 26.450 12.917 1.00 49.31 178 LYS A C 1
ATOM 1489 O O . LYS A 1 178 ? 62.778 26.256 11.731 1.00 49.31 178 LYS A O 1
ATOM 1494 N N . ILE A 1 179 ? 62.964 27.506 13.596 1.00 43.34 179 ILE A N 1
ATOM 1495 C CA . ILE A 1 179 ? 64.047 28.393 13.137 1.00 43.34 179 ILE A CA 1
ATOM 1496 C C . ILE A 1 179 ? 65.138 28.407 14.201 1.00 43.34 179 ILE A C 1
ATOM 1498 O O . ILE A 1 179 ? 64.780 28.590 15.385 1.00 43.34 179 ILE A O 1
#

Foldseek 3Di:
DDDDPQDPVNVVVVVVVVVVVVVVCCVPPDDPDDPPPPPPVLCDPQLVVLVVQLVVLVVVCVVVVVDPDPPDPSNVSNVVSVVVSVVSVVVSNVVVVVVVVVVLVVCVVPPVVSNVVVVVVPPPPPPDCQWDQDPNDIDRDPVSVVVSVVVVVCVVVVVVVVVVVVVVVVVVVVVVVPD